Protein AF-A0A8T7EQV1-F1 (afdb_monomer)

Solvent-accessible surface area (backbone atoms only — not comparable to full-atom values): 5972 Å² total; per-residue (Å²): 126,72,67,62,53,58,53,50,50,51,53,47,29,73,75,71,37,68,77,45,60,39,80,59,92,97,38,82,41,70,32,85,89,54,92,78,90,46,61,71,60,52,28,52,48,28,50,53,56,25,70,76,43,60,91,88,36,73,65,26,55,51,27,47,52,57,25,54,73,58,60,87,66,72,71,63,77,93,55,92,43,75,69,43,52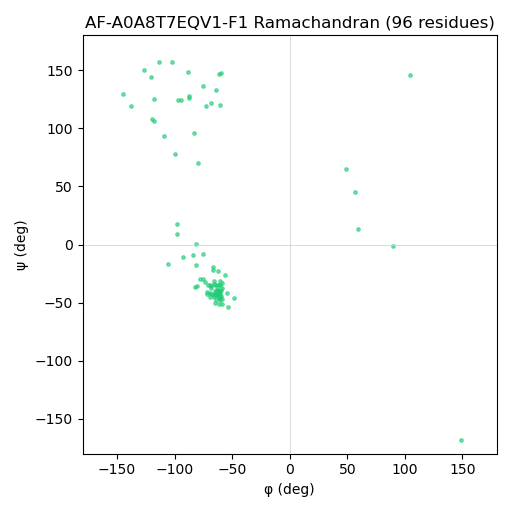,58,47,40,60,54,51,53,51,63,74,64,71,119

Mean predicted aligned error: 6.84 Å

Foldseek 3Di:
DVVVVVVVVVVCCVVPNVQQWDQDPNDIDGHPVDDDDDLVVLLVVLQVVLVVDDPPDPSSVVSNVSSVVSCPDQDPPPDDDPVSVVVSVVVVVSVPPD

Sequence (98 aa):
MRSNFHTTLYRARRALGENVILFENDIYRINPGVSIWCDALVFRRYVQEAKMLPYLDARTDDLYRKAIALYRGEFLPGLDTEWTMAHRGRSMRCTLAR

Radius of gyration: 17.42 Å; Cα contacts (8 Å, |Δi|>4): 58; chains: 1; bounding box: 37×31×44 Å

Structure (mmCIF, N/CA/C/O backbone):
data_AF-A0A8T7EQV1-F1
#
_entry.id   AF-A0A8T7EQV1-F1
#
loop_
_atom_site.group_PDB
_atom_site.id
_atom_site.type_symbol
_atom_site.label_atom_id
_atom_site.label_alt_id
_atom_site.label_comp_id
_atom_site.label_asym_id
_atom_site.label_entity_id
_atom_site.label_seq_id
_atom_site.pdbx_PDB_ins_code
_atom_site.Cartn_x
_atom_site.Cartn_y
_atom_site.Cartn_z
_atom_site.occupancy
_atom_site.B_iso_or_equiv
_atom_site.auth_seq_id
_atom_site.auth_comp_id
_atom_site.auth_asym_id
_atom_site.auth_atom_id
_atom_site.pdbx_PDB_model_num
ATOM 1 N N . MET A 1 1 ? -7.787 14.820 20.701 1.00 48.62 1 MET A N 1
ATOM 2 C CA . MET A 1 1 ? -7.299 14.049 19.530 1.00 48.62 1 MET A CA 1
ATOM 3 C C . MET A 1 1 ? -7.353 12.517 19.678 1.00 48.62 1 MET A C 1
ATOM 5 O O . MET A 1 1 ? -7.246 11.855 18.658 1.00 48.62 1 MET A O 1
ATOM 9 N N . ARG A 1 2 ? -7.572 1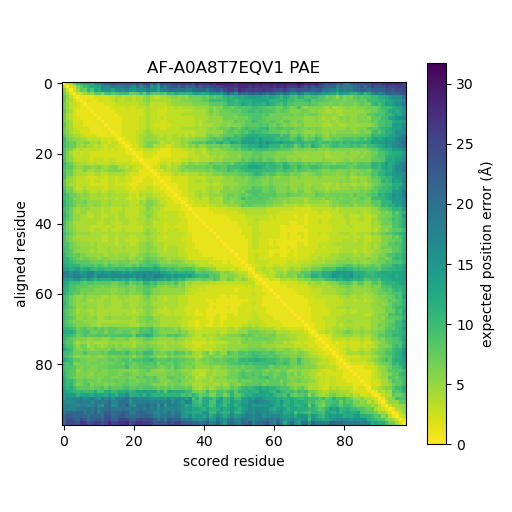1.920 20.869 1.00 56.34 2 ARG A N 1
ATOM 10 C CA . ARG A 1 2 ? -7.703 10.447 21.017 1.00 56.34 2 ARG A CA 1
ATOM 11 C C . ARG A 1 2 ? -9.051 9.868 20.533 1.00 56.34 2 ARG A C 1
ATOM 13 O O . ARG A 1 2 ? -9.086 8.747 20.044 1.00 56.34 2 ARG A O 1
ATOM 20 N N . SER A 1 3 ? -10.149 10.627 20.603 1.00 61.75 3 SER A N 1
ATOM 21 C CA . SER A 1 3 ? -11.507 10.135 20.290 1.00 61.75 3 SER A CA 1
ATOM 22 C C . SER A 1 3 ? -11.744 9.809 18.807 1.00 61.75 3 SER A C 1
ATOM 24 O O . SER A 1 3 ? -12.402 8.818 18.485 1.00 61.75 3 SER A O 1
ATOM 26 N N . ASN A 1 4 ? -11.180 10.603 17.890 1.00 78.25 4 ASN A N 1
ATOM 27 C CA . ASN A 1 4 ? -11.408 10.416 16.453 1.00 78.25 4 ASN A CA 1
ATOM 28 C C . ASN A 1 4 ? -10.717 9.156 15.921 1.00 78.25 4 ASN A C 1
ATOM 30 O O . ASN A 1 4 ? -11.283 8.466 15.080 1.00 78.25 4 ASN A O 1
ATOM 34 N N . PHE A 1 5 ? -9.538 8.811 16.448 1.00 84.12 5 PHE A N 1
ATOM 35 C CA . PHE A 1 5 ? -8.806 7.622 16.010 1.00 84.12 5 PHE A CA 1
ATOM 36 C C . PHE A 1 5 ? -9.567 6.331 16.329 1.00 84.12 5 PHE A C 1
ATOM 38 O O . PHE A 1 5 ? -9.792 5.523 15.432 1.00 84.12 5 PHE A O 1
ATOM 45 N N . HIS A 1 6 ? -10.028 6.159 17.574 1.00 83.88 6 HIS A N 1
ATOM 46 C CA . HIS A 1 6 ? -10.794 4.969 17.965 1.00 83.88 6 HIS A CA 1
ATOM 47 C C . HIS A 1 6 ? -12.101 4.837 17.175 1.00 83.88 6 HIS A C 1
ATOM 49 O O . HIS A 1 6 ? -12.480 3.730 16.801 1.00 83.88 6 HIS A O 1
ATOM 55 N N . THR A 1 7 ? -12.746 5.961 16.847 1.00 89.88 7 THR A N 1
ATOM 56 C CA . THR A 1 7 ? -13.946 5.967 15.998 1.00 89.88 7 THR A CA 1
ATOM 57 C C . THR A 1 7 ? -13.630 5.507 14.572 1.00 89.88 7 THR A C 1
ATOM 59 O O . THR A 1 7 ? -14.347 4.673 14.019 1.00 89.88 7 THR A O 1
ATOM 62 N N . THR A 1 8 ? -12.545 6.006 13.973 1.00 89.31 8 THR A N 1
ATOM 63 C CA . THR A 1 8 ? -12.096 5.587 12.635 1.00 89.31 8 THR A CA 1
ATOM 64 C C . THR A 1 8 ? -11.686 4.117 12.613 1.00 89.31 8 THR A C 1
ATOM 66 O O . THR A 1 8 ? -12.094 3.387 11.713 1.00 89.31 8 THR A O 1
ATOM 69 N N . LEU A 1 9 ? -10.946 3.658 13.625 1.00 90.69 9 LEU A N 1
ATOM 70 C CA . LEU A 1 9 ? -10.546 2.260 13.774 1.00 90.69 9 LEU A CA 1
ATOM 71 C C . LEU A 1 9 ? -11.761 1.333 13.888 1.00 90.69 9 LEU A C 1
ATOM 73 O O . LEU A 1 9 ? -11.820 0.313 13.206 1.00 90.69 9 LEU A O 1
ATOM 77 N N . TYR A 1 10 ? -12.742 1.707 14.711 1.00 90.50 10 TYR A N 1
ATOM 78 C CA . TYR A 1 10 ? -13.989 0.959 14.856 1.00 90.50 10 TYR A CA 1
ATOM 79 C C . TYR A 1 10 ? -14.736 0.846 13.520 1.00 90.50 10 TYR A C 1
ATOM 81 O O . TYR A 1 10 ? -15.139 -0.244 13.121 1.00 90.50 10 TYR A O 1
ATOM 89 N N . ARG A 1 11 ? -14.869 1.956 12.780 1.00 92.25 11 ARG A N 1
ATOM 90 C CA . ARG A 1 11 ? -15.498 1.952 11.448 1.00 92.25 11 ARG A CA 1
ATOM 91 C C . ARG A 1 11 ? -14.738 1.068 10.455 1.00 92.25 11 ARG A C 1
ATOM 93 O O . ARG A 1 11 ? -15.372 0.331 9.708 1.00 92.25 11 ARG A O 1
ATOM 100 N N . ALA A 1 12 ? -13.406 1.110 10.473 1.00 91.19 12 ALA A N 1
ATOM 101 C CA . ALA A 1 12 ? -12.569 0.286 9.606 1.00 91.19 12 ALA A CA 1
ATOM 102 C C . ALA A 1 12 ? -12.730 -1.213 9.906 1.00 91.19 12 ALA A C 1
ATOM 104 O O . ALA A 1 12 ? -12.969 -1.989 8.985 1.00 91.19 12 ALA A O 1
ATOM 105 N N . ARG A 1 13 ? -12.681 -1.620 11.182 1.00 91.56 13 ARG A N 1
ATOM 106 C CA . ARG A 1 13 ? -12.910 -3.017 11.598 1.00 91.56 13 ARG A CA 1
ATOM 107 C C . ARG A 1 13 ? -14.312 -3.502 11.256 1.00 91.56 13 ARG A C 1
ATOM 109 O O . ARG A 1 13 ? -14.467 -4.614 10.768 1.00 91.56 13 ARG A O 1
ATOM 116 N N . ARG A 1 14 ? -15.326 -2.650 11.409 1.00 92.44 14 ARG A N 1
ATOM 117 C CA . ARG A 1 14 ? -16.698 -2.990 11.017 1.00 92.44 14 ARG A CA 1
ATOM 118 C C . ARG A 1 14 ? -16.851 -3.204 9.507 1.00 92.44 14 ARG A C 1
ATOM 120 O O . ARG A 1 14 ? -17.657 -4.033 9.103 1.00 92.44 14 ARG A O 1
ATOM 127 N N . ALA A 1 15 ? -16.112 -2.459 8.685 1.00 92.44 15 ALA A N 1
ATOM 128 C CA . ALA A 1 15 ? -16.179 -2.570 7.228 1.00 92.44 15 ALA A CA 1
ATOM 129 C C . ALA A 1 15 ? -15.326 -3.719 6.663 1.00 92.44 15 ALA A C 1
ATOM 131 O O . ALA A 1 15 ? -15.723 -4.346 5.686 1.00 92.44 15 ALA A O 1
ATOM 132 N N . LEU A 1 16 ? -14.155 -3.978 7.254 1.00 89.38 16 LEU A N 1
ATOM 133 C CA . LEU A 1 16 ? -13.151 -4.909 6.720 1.00 89.38 16 LEU A CA 1
ATOM 134 C C . LEU A 1 16 ? -13.084 -6.243 7.484 1.00 89.38 16 LEU A C 1
ATOM 136 O O . LEU A 1 16 ? -12.520 -7.209 6.981 1.00 89.38 16 LEU A O 1
ATOM 140 N N . GLY A 1 17 ? -13.650 -6.297 8.688 1.00 88.31 17 GLY A N 1
ATOM 141 C CA . GLY A 1 17 ? -13.522 -7.399 9.636 1.00 88.31 17 GLY A CA 1
ATOM 142 C C . GLY A 1 17 ? -12.571 -7.069 10.792 1.00 88.31 17 GLY A C 1
ATOM 143 O O . GLY A 1 17 ? -11.562 -6.378 10.632 1.00 88.31 17 GLY A O 1
ATOM 144 N N . GLU A 1 18 ? -12.880 -7.604 11.975 1.00 84.38 18 GLU A N 1
ATOM 145 C CA . GLU A 1 18 ? -12.131 -7.357 13.221 1.00 84.38 18 GLU A CA 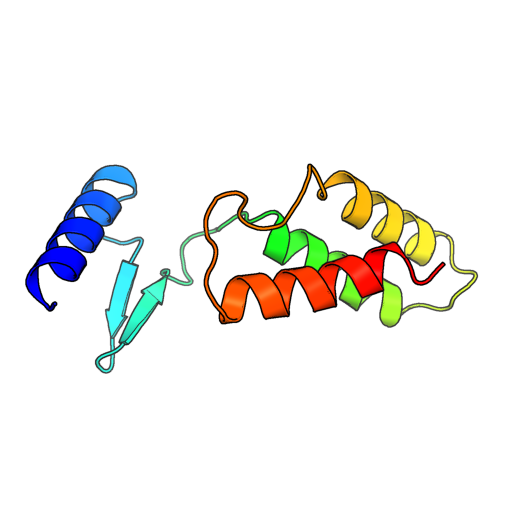1
ATOM 146 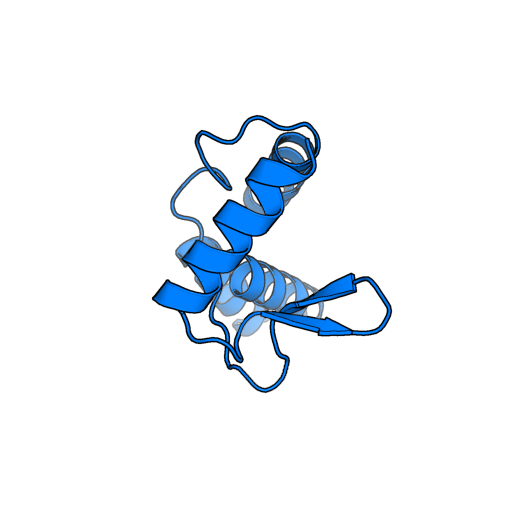C C . GLU A 1 18 ? -10.652 -7.766 13.123 1.00 84.38 18 GLU A C 1
ATOM 148 O O . GLU A 1 18 ? -9.774 -7.092 13.661 1.00 84.38 18 GLU A O 1
ATOM 153 N N . ASN A 1 19 ? -10.360 -8.820 12.357 1.00 87.50 19 ASN A N 1
ATOM 154 C CA . ASN A 1 19 ? -9.019 -9.386 12.232 1.00 87.50 19 ASN A CA 1
ATOM 155 C C . ASN A 1 19 ? -8.116 -8.640 11.240 1.00 87.50 19 ASN A C 1
ATOM 157 O O . ASN A 1 19 ? -6.986 -9.070 11.046 1.00 87.50 19 ASN A O 1
ATOM 161 N N . VAL A 1 20 ? -8.572 -7.566 10.585 1.00 91.12 20 VAL A N 1
ATOM 162 C CA . VAL A 1 20 ? -7.754 -6.851 9.586 1.00 91.12 20 VAL A CA 1
ATOM 163 C C . VAL A 1 20 ? -6.758 -5.895 10.238 1.00 91.12 20 VAL A C 1
ATOM 165 O O . VAL A 1 20 ? -5.640 -5.763 9.751 1.00 91.12 20 VAL A O 1
ATOM 168 N N . ILE A 1 21 ? -7.117 -5.252 11.352 1.00 92.50 21 ILE A N 1
ATOM 169 C CA . ILE A 1 21 ? -6.238 -4.307 12.056 1.00 92.50 21 ILE A CA 1
ATOM 170 C C . ILE A 1 21 ? -5.948 -4.845 13.455 1.00 92.50 21 ILE A C 1
ATOM 172 O O . ILE A 1 21 ? -6.801 -4.779 14.347 1.00 92.50 21 ILE A O 1
ATOM 176 N N . LEU A 1 22 ? -4.729 -5.339 13.644 1.00 92.56 22 LEU A N 1
ATOM 177 C CA . LEU A 1 22 ? -4.236 -5.890 14.901 1.00 92.56 22 LEU A CA 1
ATOM 178 C C . LEU A 1 22 ? -3.634 -4.780 15.764 1.00 92.56 22 LEU A C 1
ATOM 180 O O . LEU A 1 22 ? -3.072 -3.809 15.253 1.00 92.56 22 LEU A O 1
ATOM 184 N N . PHE A 1 23 ? -3.745 -4.942 17.076 1.00 91.44 23 PHE A N 1
ATOM 185 C CA . PHE A 1 23 ? -3.085 -4.088 18.056 1.00 91.44 23 PHE A CA 1
ATOM 186 C C . PHE A 1 23 ? -2.153 -4.963 18.893 1.00 91.44 23 PHE A C 1
ATOM 188 O O . PHE A 1 23 ? -2.622 -5.795 19.665 1.00 91.44 23 PHE A O 1
ATOM 195 N N . GLU A 1 24 ? -0.846 -4.819 18.686 1.00 91.19 24 GLU A N 1
ATOM 196 C CA . GLU A 1 24 ? 0.186 -5.683 19.271 1.00 91.19 24 GLU A CA 1
ATOM 197 C C . GLU A 1 24 ? 1.423 -4.841 19.589 1.00 91.19 24 GLU A C 1
ATOM 199 O O . GLU A 1 24 ? 1.919 -4.152 18.700 1.00 91.19 24 GLU A O 1
ATOM 204 N N . ASN A 1 25 ? 1.960 -4.934 20.811 1.00 90.31 25 ASN A N 1
ATOM 205 C CA . ASN A 1 25 ? 3.102 -4.133 21.288 1.00 90.31 25 ASN A CA 1
ATOM 206 C C . ASN A 1 25 ? 2.861 -2.614 21.193 1.00 90.31 25 ASN A C 1
ATOM 208 O O . ASN A 1 25 ? 3.702 -1.882 20.676 1.00 90.31 25 ASN A O 1
ATOM 212 N N . ASP A 1 26 ? 1.681 -2.158 21.623 1.00 90.56 26 ASP A N 1
ATOM 213 C CA . ASP A 1 26 ? 1.252 -0.749 21.590 1.00 90.56 26 ASP A CA 1
ATOM 214 C C . ASP A 1 26 ? 1.225 -0.087 20.200 1.00 90.56 26 ASP A C 1
ATOM 216 O O . ASP A 1 26 ? 1.052 1.128 20.078 1.00 90.56 26 ASP A O 1
ATOM 220 N N . ILE A 1 27 ? 1.319 -0.881 19.128 1.00 91.50 27 ILE A N 1
ATOM 221 C CA . ILE A 1 27 ? 1.237 -0.409 17.747 1.00 91.50 27 ILE A CA 1
ATOM 222 C C . ILE A 1 27 ? 0.079 -1.069 16.999 1.00 91.50 27 ILE A C 1
ATOM 224 O O . ILE A 1 27 ? -0.227 -2.252 17.171 1.00 91.50 27 ILE A O 1
ATOM 228 N N . TYR A 1 28 ? -0.554 -0.291 16.123 1.00 91.12 28 TYR A N 1
ATOM 229 C CA . TYR A 1 28 ? -1.541 -0.801 15.178 1.00 91.12 28 TYR A CA 1
ATOM 230 C C . TYR A 1 28 ? -0.834 -1.277 13.916 1.00 91.12 28 TYR A C 1
ATOM 232 O O . TYR A 1 28 ? -0.093 -0.518 13.289 1.00 91.12 28 TYR A O 1
ATOM 240 N N . ARG A 1 29 ? -1.088 -2.525 13.529 1.00 91.38 29 ARG A N 1
ATOM 241 C CA . ARG A 1 29 ? -0.579 -3.113 12.289 1.00 91.38 29 ARG A CA 1
ATOM 242 C C . ARG A 1 29 ? -1.726 -3.695 11.488 1.00 91.38 29 ARG A C 1
ATOM 244 O O . ARG A 1 29 ? -2.719 -4.161 12.046 1.00 91.38 29 ARG A O 1
ATOM 251 N N . ILE A 1 30 ? -1.575 -3.697 10.175 1.00 91.38 30 ILE A N 1
ATOM 252 C CA . ILE A 1 30 ? -2.462 -4.492 9.342 1.00 91.38 30 ILE A CA 1
ATOM 253 C C . ILE A 1 30 ? -2.049 -5.961 9.486 1.00 91.38 30 ILE A C 1
ATOM 255 O O . ILE A 1 30 ? -0.854 -6.258 9.527 1.00 91.38 30 ILE A O 1
ATOM 259 N N . ASN A 1 31 ? -3.020 -6.862 9.622 1.00 92.56 31 ASN A N 1
ATOM 260 C CA . ASN A 1 31 ? -2.765 -8.277 9.853 1.00 92.56 31 ASN A CA 1
ATOM 261 C C . ASN A 1 31 ? -1.955 -8.884 8.693 1.00 92.56 31 ASN A C 1
ATOM 263 O O . ASN A 1 31 ? -2.445 -8.883 7.563 1.00 92.56 31 ASN A O 1
ATOM 267 N N . PRO A 1 32 ? -0.754 -9.438 8.948 1.00 89.06 32 PRO A N 1
ATOM 268 C CA . PRO A 1 32 ? 0.080 -10.029 7.902 1.00 89.06 32 PRO A CA 1
ATOM 269 C C . PRO A 1 32 ? -0.535 -11.288 7.274 1.00 89.06 32 PRO A C 1
ATOM 271 O O . PRO A 1 32 ? -0.155 -11.658 6.168 1.00 89.06 32 PRO A O 1
ATOM 274 N N . GLY A 1 33 ? -1.488 -11.940 7.949 1.00 90.19 33 GLY A N 1
ATOM 275 C CA . GLY A 1 33 ? -2.249 -13.063 7.398 1.00 90.19 33 GLY A CA 1
ATOM 276 C C . GLY A 1 33 ? -3.316 -12.647 6.379 1.00 90.19 33 GLY A C 1
ATOM 277 O O . GLY A 1 33 ? -3.910 -13.508 5.734 1.00 90.19 33 GLY A O 1
ATOM 278 N N . VAL A 1 34 ? -3.572 -11.344 6.219 1.00 89.81 34 VAL A N 1
ATOM 279 C CA . VAL A 1 34 ? -4.513 -10.820 5.225 1.00 89.81 34 VAL A CA 1
ATOM 280 C C . VAL A 1 34 ? -3.745 -10.438 3.965 1.00 89.81 34 VAL A C 1
ATOM 282 O O . VAL A 1 34 ? -2.820 -9.628 3.999 1.00 89.81 34 VAL A O 1
ATOM 285 N N . SER A 1 35 ? -4.158 -11.000 2.828 1.00 88.12 35 SER A N 1
ATOM 286 C CA . SER A 1 35 ? -3.620 -10.600 1.529 1.00 88.12 35 SER A CA 1
ATOM 287 C C . SER A 1 35 ? -4.165 -9.227 1.149 1.00 88.12 35 SER A C 1
ATOM 289 O O . SER A 1 35 ? -5.376 -9.044 1.025 1.00 88.12 35 SER A O 1
ATOM 291 N N . ILE A 1 36 ? -3.269 -8.256 0.984 1.00 88.38 36 ILE A N 1
ATOM 292 C CA . ILE A 1 36 ? -3.634 -6.878 0.661 1.00 88.38 36 ILE A CA 1
ATOM 293 C C . ILE A 1 36 ? -3.049 -6.507 -0.675 1.00 88.38 36 ILE A C 1
ATOM 295 O O . ILE A 1 36 ? -1.838 -6.563 -0.893 1.00 88.38 36 ILE A O 1
ATOM 299 N N . TRP A 1 37 ? -3.937 -6.057 -1.545 1.00 92.31 37 TRP A N 1
ATOM 300 C CA . TRP A 1 37 ? -3.555 -5.425 -2.783 1.00 92.31 37 TRP A CA 1
ATOM 301 C C . TRP A 1 37 ? -3.592 -3.908 -2.608 1.00 92.31 37 TRP A C 1
ATOM 303 O O . TRP A 1 37 ? -4.604 -3.334 -2.212 1.00 92.31 37 TRP A O 1
ATOM 313 N N . CYS A 1 38 ? -2.467 -3.260 -2.891 1.00 91.62 38 CYS A N 1
ATOM 314 C CA . CYS A 1 38 ? -2.343 -1.811 -2.905 1.00 91.62 38 CYS A CA 1
ATOM 315 C C . CYS A 1 38 ? -1.505 -1.427 -4.119 1.00 91.62 38 CYS A C 1
ATOM 317 O O . CYS A 1 38 ? -0.345 -1.826 -4.230 1.00 91.62 38 CYS A O 1
ATOM 319 N N . ASP A 1 39 ? -2.099 -0.650 -5.014 1.00 92.62 39 ASP A N 1
ATOM 320 C CA . ASP A 1 39 ? -1.472 -0.117 -6.221 1.00 92.62 39 ASP A CA 1
ATOM 321 C C . ASP A 1 39 ? -0.105 0.528 -5.949 1.00 92.62 39 ASP A C 1
ATOM 323 O O . ASP A 1 39 ? 0.866 0.194 -6.621 1.00 92.62 39 ASP A O 1
ATOM 327 N N . ALA A 1 40 ? 0.025 1.357 -4.911 1.00 90.25 40 ALA A N 1
ATOM 328 C CA . ALA A 1 40 ? 1.280 1.998 -4.535 1.00 90.25 40 ALA A CA 1
ATOM 329 C C . ALA A 1 40 ? 2.344 0.992 -4.054 1.00 90.25 40 ALA A C 1
ATOM 331 O O . ALA A 1 40 ? 3.538 1.178 -4.304 1.00 90.25 40 ALA A O 1
ATOM 332 N N . LEU A 1 41 ? 1.944 -0.093 -3.376 1.00 91.06 41 LEU A N 1
ATOM 333 C CA . LEU A 1 41 ? 2.870 -1.168 -2.996 1.00 91.06 41 LEU A CA 1
ATOM 334 C C . LEU A 1 41 ? 3.342 -1.949 -4.222 1.00 91.06 41 LEU A C 1
ATOM 336 O O . LEU A 1 41 ? 4.541 -2.189 -4.366 1.00 91.06 41 LEU A O 1
ATOM 340 N N . VAL A 1 42 ? 2.414 -2.302 -5.111 1.00 94.56 42 VAL A N 1
ATOM 341 C CA . VAL A 1 42 ? 2.709 -3.052 -6.337 1.00 94.56 42 VAL A CA 1
ATOM 342 C C . VAL A 1 42 ? 3.570 -2.216 -7.289 1.00 94.56 42 VAL A C 1
ATOM 344 O O . VAL A 1 42 ? 4.571 -2.714 -7.797 1.00 94.56 42 VAL A O 1
ATOM 347 N N . PHE A 1 43 ? 3.267 -0.926 -7.445 1.00 93.00 43 PHE A N 1
ATOM 348 C CA . PHE A 1 43 ? 4.082 0.035 -8.188 1.00 93.00 43 PHE A CA 1
ATOM 349 C C . PHE A 1 43 ? 5.528 0.037 -7.690 1.00 93.00 43 PHE A C 1
ATOM 351 O O . PHE A 1 43 ? 6.463 -0.163 -8.466 1.00 93.00 43 PHE A O 1
ATOM 358 N N . ARG A 1 44 ? 5.724 0.222 -6.374 1.00 91.06 44 ARG A N 1
ATOM 359 C CA . ARG A 1 44 ? 7.067 0.242 -5.781 1.00 91.06 44 ARG A CA 1
ATOM 360 C C . ARG A 1 44 ? 7.792 -1.075 -6.004 1.00 91.06 44 ARG A C 1
ATOM 362 O O . ARG A 1 44 ? 8.978 -1.047 -6.308 1.00 91.06 44 ARG A O 1
ATOM 369 N N . ARG A 1 45 ? 7.092 -2.203 -5.883 1.00 93.81 45 ARG A N 1
ATOM 370 C CA . ARG A 1 45 ? 7.660 -3.525 -6.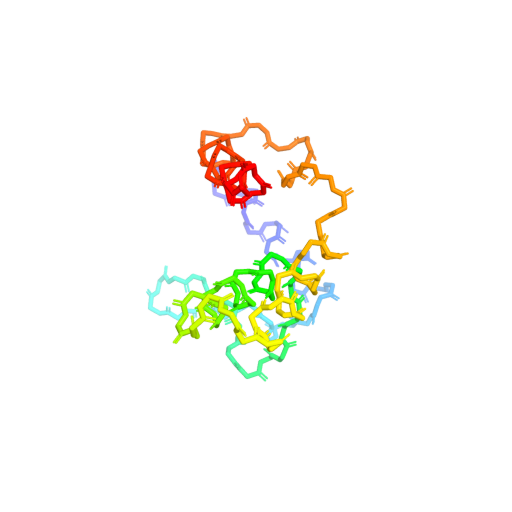140 1.00 93.81 45 ARG A CA 1
ATOM 371 C C . ARG A 1 45 ? 8.180 -3.642 -7.574 1.00 93.81 45 ARG A C 1
ATOM 373 O O . ARG A 1 45 ? 9.347 -3.974 -7.738 1.00 93.81 45 ARG A O 1
ATOM 380 N N . TYR A 1 46 ? 7.380 -3.296 -8.584 1.00 94.94 46 TYR A N 1
ATOM 381 C CA . TYR A 1 46 ? 7.819 -3.351 -9.984 1.00 94.94 46 TYR A CA 1
ATOM 382 C C . TYR A 1 46 ? 9.018 -2.447 -10.267 1.00 94.94 46 TYR A C 1
ATOM 384 O O . TYR A 1 46 ? 9.957 -2.875 -10.929 1.00 94.94 46 TYR A O 1
ATOM 392 N N . VAL A 1 47 ? 9.035 -1.228 -9.720 1.00 92.06 47 VAL A N 1
ATOM 393 C CA . VAL A 1 47 ? 10.177 -0.314 -9.878 1.00 92.06 47 VAL A CA 1
ATOM 394 C C . VAL A 1 47 ? 11.444 -0.875 -9.225 1.00 92.06 47 VAL A C 1
ATOM 396 O O . VAL A 1 47 ? 12.526 -0.747 -9.790 1.00 92.06 47 VAL A O 1
ATOM 399 N N . GLN A 1 48 ? 11.341 -1.486 -8.041 1.00 93.12 48 GLN A N 1
ATOM 400 C CA . GLN A 1 48 ? 12.500 -2.094 -7.377 1.00 93.12 48 GLN A CA 1
ATOM 401 C C . GLN A 1 48 ? 13.000 -3.330 -8.129 1.00 93.12 48 GLN A C 1
ATOM 403 O O . GLN A 1 48 ? 14.203 -3.472 -8.317 1.00 93.12 48 GLN A O 1
ATOM 408 N N . GLU A 1 49 ? 12.095 -4.187 -8.607 1.00 93.94 49 GLU A N 1
ATOM 409 C CA . GLU A 1 49 ? 12.445 -5.346 -9.436 1.00 93.94 49 GLU A CA 1
ATOM 410 C C . GLU A 1 49 ? 13.123 -4.918 -10.745 1.00 93.94 49 GLU A C 1
ATOM 412 O O . GLU A 1 49 ? 14.168 -5.460 -11.091 1.00 93.94 49 GLU A O 1
ATOM 417 N N . ALA A 1 50 ? 12.608 -3.885 -11.419 1.00 92.56 50 ALA A N 1
ATOM 418 C CA . ALA A 1 50 ? 13.197 -3.364 -12.652 1.00 92.56 50 ALA A CA 1
ATOM 419 C C . ALA A 1 50 ? 14.610 -2.801 -12.431 1.00 92.56 50 ALA A C 1
ATOM 421 O O . ALA A 1 50 ? 15.496 -3.010 -13.253 1.00 92.56 50 ALA A O 1
ATOM 422 N N . LYS A 1 51 ? 14.855 -2.133 -11.296 1.00 91.25 51 LYS A N 1
ATOM 423 C CA . LYS A 1 51 ? 16.183 -1.603 -10.933 1.00 91.25 51 LYS A CA 1
ATOM 424 C C . LYS A 1 51 ? 17.233 -2.679 -10.664 1.00 91.25 51 LYS A C 1
ATOM 426 O O . LYS A 1 51 ? 18.421 -2.379 -10.722 1.00 91.25 51 LYS A O 1
ATOM 431 N N . MET A 1 52 ? 16.808 -3.897 -10.337 1.00 92.56 52 MET A N 1
ATOM 432 C CA . MET A 1 52 ? 17.708 -5.031 -10.114 1.00 92.56 52 MET A CA 1
ATOM 433 C C . MET A 1 52 ? 18.094 -5.745 -11.417 1.00 92.56 52 MET A C 1
ATOM 435 O O . MET A 1 52 ? 18.968 -6.611 -11.397 1.00 92.56 52 MET A O 1
ATOM 439 N N . LEU A 1 53 ? 17.459 -5.401 -12.541 1.00 91.56 53 LEU A N 1
ATOM 440 C CA . LEU A 1 53 ? 17.703 -6.015 -13.841 1.00 91.56 53 LEU A CA 1
ATOM 441 C C . LEU A 1 53 ? 18.572 -5.123 -14.747 1.00 91.56 53 LEU A C 1
ATOM 443 O O . LEU A 1 53 ? 18.617 -3.903 -14.573 1.00 91.56 53 LEU A O 1
ATOM 447 N N . PRO A 1 54 ? 19.263 -5.711 -15.741 1.00 90.25 54 PRO A N 1
ATOM 448 C CA . PRO A 1 54 ? 20.000 -4.943 -16.737 1.00 90.25 54 PRO A CA 1
ATOM 449 C C . PRO A 1 54 ? 19.093 -3.998 -17.540 1.00 90.25 54 PRO A C 1
ATOM 451 O O . PRO A 1 54 ? 17.947 -4.320 -17.853 1.00 90.25 54 PRO A O 1
ATOM 454 N N . TYR A 1 55 ? 19.642 -2.849 -17.938 1.00 77.19 55 TYR A N 1
ATOM 455 C CA . TYR A 1 55 ? 18.909 -1.792 -18.649 1.00 77.19 55 TYR A CA 1
ATOM 456 C C . TYR A 1 55 ? 18.326 -2.233 -20.006 1.00 77.19 55 TYR A C 1
ATOM 458 O O . TYR A 1 55 ? 17.268 -1.761 -20.394 1.00 77.19 55 TYR A O 1
ATOM 466 N N . LEU A 1 56 ? 18.983 -3.159 -20.713 1.00 81.38 56 LEU A N 1
ATOM 467 C CA . LEU A 1 56 ? 18.561 -3.647 -22.037 1.00 81.38 56 LEU A CA 1
ATOM 468 C C . LEU A 1 56 ? 17.789 -4.979 -21.980 1.00 81.38 56 LEU A C 1
ATOM 470 O O . LEU A 1 56 ? 17.689 -5.686 -22.981 1.00 81.38 56 LEU A O 1
ATOM 474 N N . ASP A 1 57 ? 17.274 -5.352 -20.809 1.00 90.00 57 ASP A N 1
ATOM 475 C CA . ASP A 1 57 ? 16.451 -6.549 -20.649 1.00 90.00 57 ASP A CA 1
ATOM 476 C C . ASP A 1 57 ? 14.975 -6.217 -20.917 1.00 90.00 57 ASP A C 1
ATOM 478 O O . ASP A 1 57 ? 14.402 -5.318 -20.302 1.00 90.00 57 ASP A O 1
ATOM 482 N N . ALA A 1 58 ? 14.322 -6.978 -21.799 1.00 90.44 58 ALA A N 1
ATOM 483 C CA . ALA A 1 58 ? 12.897 -6.816 -22.097 1.00 90.44 58 ALA A CA 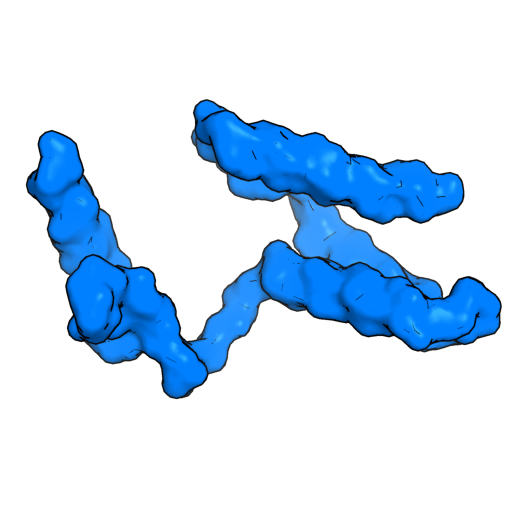1
ATOM 484 C C . ALA A 1 58 ? 12.005 -6.926 -20.842 1.00 90.44 58 ALA A C 1
ATOM 486 O O . ALA A 1 58 ? 10.922 -6.341 -20.787 1.00 90.44 58 ALA A O 1
ATOM 487 N N . ARG A 1 59 ? 12.462 -7.650 -19.811 1.00 91.75 59 ARG A N 1
ATOM 488 C CA . ARG A 1 59 ? 11.775 -7.765 -18.516 1.00 91.75 59 ARG A CA 1
ATOM 489 C C . ARG A 1 59 ? 11.792 -6.453 -17.736 1.00 91.75 59 ARG A C 1
ATOM 491 O O . ARG A 1 59 ? 10.806 -6.137 -17.075 1.00 91.75 59 ARG A O 1
ATOM 498 N N . THR A 1 60 ? 12.877 -5.687 -17.827 1.00 92.12 60 THR A N 1
ATOM 499 C CA . THR A 1 60 ? 12.995 -4.356 -17.214 1.00 92.12 60 THR A CA 1
ATOM 500 C C . THR A 1 60 ? 11.934 -3.420 -17.787 1.00 92.12 60 THR A C 1
ATOM 502 O O . THR A 1 60 ? 11.186 -2.792 -17.036 1.00 92.12 60 THR A O 1
ATOM 505 N N . ASP A 1 61 ? 11.799 -3.403 -19.115 1.00 92.12 61 ASP A N 1
ATOM 506 C CA . ASP A 1 61 ? 10.789 -2.607 -19.818 1.00 92.12 61 ASP A CA 1
ATOM 507 C C . ASP A 1 61 ? 9.356 -3.019 -19.454 1.00 92.12 61 ASP A C 1
ATOM 509 O O . ASP A 1 61 ? 8.505 -2.160 -19.207 1.00 92.12 61 ASP A O 1
ATOM 513 N N . ASP A 1 62 ? 9.071 -4.323 -19.392 1.00 94.69 62 ASP A N 1
ATOM 514 C CA . ASP A 1 62 ? 7.755 -4.836 -18.991 1.00 94.69 62 ASP A CA 1
ATOM 515 C C . ASP A 1 62 ? 7.390 -4.426 -17.553 1.00 94.69 62 ASP A C 1
ATOM 517 O O . ASP A 1 62 ? 6.276 -3.958 -17.300 1.00 94.69 62 ASP A O 1
ATOM 521 N N . LEU A 1 63 ? 8.336 -4.517 -16.613 1.00 94.62 63 LEU A N 1
ATOM 522 C CA . LEU A 1 63 ? 8.128 -4.093 -15.227 1.00 94.62 63 LEU A CA 1
ATOM 523 C C . LEU A 1 63 ? 7.841 -2.591 -15.125 1.00 94.62 63 LEU A C 1
ATOM 525 O O . LEU A 1 63 ? 6.900 -2.195 -14.431 1.00 94.62 63 LEU A O 1
ATOM 529 N N . TYR A 1 64 ? 8.581 -1.746 -15.849 1.00 92.56 64 TYR A N 1
ATOM 530 C CA . TYR A 1 64 ? 8.300 -0.309 -15.869 1.00 92.56 64 TYR A CA 1
ATOM 531 C C . TYR A 1 64 ? 6.947 0.011 -16.508 1.00 92.56 64 TYR A C 1
ATOM 533 O O . TYR A 1 64 ? 6.206 0.836 -15.973 1.00 92.56 64 TYR A O 1
ATOM 541 N N . ARG A 1 65 ? 6.564 -0.675 -17.592 1.00 93.50 65 ARG A N 1
ATOM 542 C CA . ARG A 1 65 ? 5.229 -0.524 -18.197 1.00 93.50 65 ARG A CA 1
ATOM 543 C C . ARG A 1 65 ? 4.119 -0.886 -17.213 1.00 93.50 65 ARG A C 1
ATOM 545 O O . ARG A 1 65 ? 3.156 -0.130 -17.080 1.00 93.50 65 ARG A O 1
ATOM 552 N N . LYS A 1 66 ? 4.267 -1.994 -16.481 1.00 94.56 66 LYS A N 1
ATOM 553 C CA . LYS A 1 66 ? 3.319 -2.412 -15.436 1.00 94.56 66 LYS A CA 1
ATOM 554 C C . LYS A 1 66 ? 3.247 -1.409 -14.287 1.00 94.56 66 LYS A C 1
ATOM 556 O O . LYS A 1 66 ? 2.152 -1.124 -13.808 1.00 94.56 66 LYS A O 1
ATOM 561 N N . ALA A 1 67 ? 4.378 -0.838 -13.870 1.00 93.38 67 ALA A N 1
ATOM 562 C CA . ALA A 1 67 ? 4.400 0.227 -12.872 1.00 93.38 67 ALA A CA 1
ATOM 563 C C . ALA A 1 67 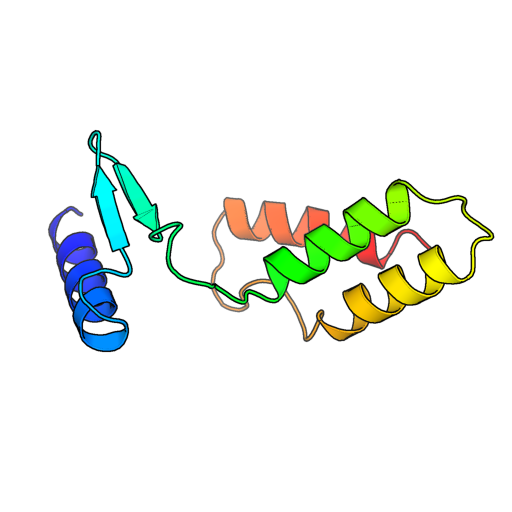? 3.629 1.462 -13.366 1.00 93.38 67 ALA A C 1
ATOM 565 O O . ALA A 1 67 ? 2.716 1.929 -12.691 1.00 93.38 67 ALA A O 1
ATOM 566 N N . ILE A 1 68 ? 3.918 1.951 -14.574 1.00 92.31 68 ILE A N 1
ATOM 567 C CA . ILE A 1 68 ? 3.242 3.123 -15.150 1.00 92.31 68 ILE A CA 1
ATOM 568 C C . ILE A 1 68 ? 1.728 2.893 -15.270 1.00 92.31 68 ILE A C 1
ATOM 570 O O . ILE A 1 68 ? 0.955 3.790 -14.949 1.00 92.31 68 ILE A O 1
ATOM 574 N N . ALA A 1 69 ? 1.287 1.688 -15.642 1.00 93.12 69 ALA A N 1
ATOM 575 C CA . ALA A 1 69 ? -0.137 1.356 -15.756 1.00 93.12 69 ALA A CA 1
ATOM 576 C C . ALA A 1 69 ? -0.916 1.449 -14.425 1.00 93.12 69 ALA A C 1
ATOM 578 O O . ALA A 1 69 ? -2.138 1.620 -14.432 1.00 93.12 69 ALA A O 1
ATOM 579 N N . LEU A 1 70 ? -0.232 1.346 -13.279 1.00 92.00 70 LEU A N 1
ATOM 580 C CA . LEU A 1 70 ? -0.834 1.536 -11.955 1.00 92.00 70 LEU A CA 1
ATOM 581 C C . LE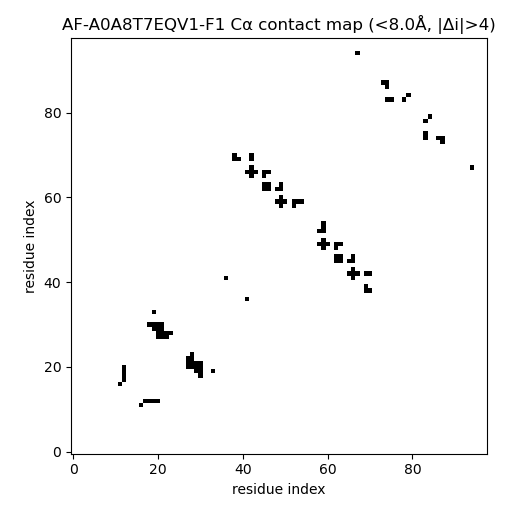U A 1 70 ? -0.954 3.016 -11.567 1.00 92.00 70 LEU A C 1
ATOM 583 O O . LEU A 1 70 ? -1.723 3.352 -10.669 1.00 92.00 70 LEU A O 1
ATOM 587 N N . TYR A 1 71 ? -0.226 3.908 -12.237 1.00 87.69 71 TYR A N 1
ATOM 588 C CA . TYR A 1 71 ? -0.230 5.333 -11.937 1.00 87.69 71 TYR A CA 1
ATOM 589 C C . TYR A 1 71 ? -1.418 6.027 -12.621 1.00 87.69 71 TYR A C 1
ATOM 591 O O . TYR A 1 71 ? -1.359 6.391 -13.793 1.00 87.69 71 TYR A O 1
ATOM 599 N N . ARG A 1 72 ? -2.523 6.208 -11.886 1.00 85.88 72 ARG A N 1
ATOM 600 C CA . ARG A 1 72 ? -3.779 6.800 -12.403 1.00 85.88 72 ARG A CA 1
ATOM 601 C C . ARG A 1 72 ? -3.966 8.290 -12.088 1.00 85.88 72 ARG A C 1
ATOM 603 O O . ARG A 1 72 ? -5.047 8.828 -12.305 1.00 85.88 72 ARG A O 1
ATOM 610 N N . GLY A 1 73 ? -2.940 8.948 -11.557 1.00 84.62 73 GLY A N 1
ATOM 611 C CA . GLY A 1 73 ? -2.991 10.342 -11.120 1.00 84.62 73 GLY A CA 1
ATOM 612 C C . GLY A 1 73 ? -2.054 10.592 -9.945 1.00 84.62 73 GLY A C 1
ATOM 613 O O . GLY A 1 73 ? -1.225 9.745 -9.606 1.00 84.62 73 GLY A O 1
ATOM 614 N N . GLU A 1 74 ? -2.185 11.755 -9.311 1.00 84.44 74 GLU A N 1
ATOM 615 C CA . GLU A 1 74 ? -1.377 12.077 -8.137 1.00 84.44 74 GLU A CA 1
ATOM 616 C C . GLU A 1 74 ? -1.630 11.103 -6.981 1.00 84.44 74 GLU A C 1
ATOM 618 O O . GLU A 1 74 ? -2.736 10.611 -6.775 1.00 84.44 74 GLU A O 1
ATOM 623 N N . PHE A 1 75 ? -0.591 10.838 -6.191 1.00 84.94 75 PHE A N 1
ATOM 624 C CA . PHE A 1 75 ? -0.701 9.973 -5.021 1.00 84.94 75 PHE A CA 1
ATOM 625 C C . PHE A 1 75 ? -1.560 10.635 -3.932 1.00 84.94 75 PHE A C 1
ATOM 627 O O . PHE A 1 75 ? -1.210 11.713 -3.445 1.00 84.94 75 PHE A O 1
ATOM 634 N N . LEU A 1 76 ? -2.643 9.958 -3.525 1.00 87.69 76 LEU A N 1
ATOM 635 C CA . LEU A 1 76 ? -3.618 10.421 -2.525 1.00 87.69 76 LEU A CA 1
ATOM 636 C C . LEU A 1 76 ? -4.102 11.859 -2.799 1.00 87.69 76 LEU A C 1
ATOM 638 O O . LEU A 1 76 ? -3.809 12.762 -2.006 1.00 87.69 76 LEU A O 1
ATOM 642 N N . PRO A 1 77 ? -4.808 12.096 -3.921 1.00 84.81 77 PRO A N 1
ATOM 643 C CA . PRO A 1 77 ? -5.290 13.428 -4.264 1.00 84.81 77 PRO A CA 1
ATOM 644 C C . PRO A 1 77 ? -6.299 13.891 -3.202 1.00 84.81 77 PRO A C 1
ATOM 646 O O . PRO A 1 77 ? -7.167 13.126 -2.785 1.00 84.81 77 PRO A O 1
ATOM 649 N N . GLY A 1 78 ? -6.151 15.127 -2.720 1.00 86.50 78 GLY A N 1
ATOM 650 C CA . GLY A 1 78 ? -6.984 15.692 -1.649 1.00 86.50 78 GLY A CA 1
ATOM 651 C C . GLY A 1 78 ? -6.477 15.459 -0.220 1.00 86.50 78 GLY A C 1
ATOM 652 O O . GLY A 1 78 ? -7.091 15.953 0.723 1.00 86.50 78 GLY A O 1
ATOM 653 N N . LEU A 1 79 ? -5.355 14.750 -0.036 1.00 87.69 79 LEU A N 1
ATOM 654 C CA . LEU A 1 79 ? -4.661 14.677 1.252 1.00 87.69 79 LEU A CA 1
ATOM 655 C C . LEU A 1 79 ? -3.345 15.458 1.199 1.00 87.69 79 LEU A C 1
ATOM 657 O O . LEU A 1 79 ? -2.308 14.912 0.823 1.00 87.69 79 LEU A O 1
ATOM 661 N N . ASP A 1 80 ? -3.379 16.723 1.611 1.00 86.75 80 ASP A N 1
ATOM 662 C CA . ASP A 1 80 ? -2.221 17.624 1.563 1.00 86.75 80 ASP A CA 1
ATOM 663 C C . ASP A 1 80 ? -1.545 17.720 2.928 1.00 86.75 80 ASP A C 1
ATOM 665 O O . ASP A 1 80 ? -1.717 18.653 3.707 1.00 86.75 80 ASP A O 1
ATOM 669 N N . THR A 1 81 ? -0.772 16.685 3.225 1.00 88.62 81 THR A N 1
ATOM 670 C CA . THR A 1 81 ? 0.059 16.588 4.421 1.00 88.62 81 THR A CA 1
ATOM 671 C C . THR A 1 81 ? 1.524 16.603 4.009 1.00 88.62 81 THR A C 1
ATOM 673 O O . THR A 1 81 ? 1.873 16.237 2.888 1.00 88.62 81 THR A O 1
ATOM 676 N N . GLU A 1 82 ? 2.418 16.981 4.914 1.00 87.50 82 GLU A N 1
ATOM 677 C CA . GLU A 1 82 ? 3.848 17.060 4.600 1.00 87.50 82 GLU A CA 1
ATOM 678 C C . GLU A 1 82 ? 4.407 15.738 4.038 1.00 87.50 82 GLU A C 1
ATOM 680 O O . GLU A 1 82 ? 5.128 15.721 3.036 1.00 87.50 82 GLU A O 1
ATOM 685 N N . TRP A 1 83 ? 4.008 14.601 4.619 1.00 85.69 83 TRP A N 1
ATOM 686 C CA . TRP A 1 83 ? 4.481 13.293 4.172 1.00 85.69 83 TRP A CA 1
ATOM 687 C C . TRP A 1 83 ? 3.933 12.902 2.792 1.00 85.69 83 TRP A C 1
ATOM 689 O O . TRP A 1 83 ? 4.665 12.276 2.018 1.00 85.69 83 TRP A O 1
ATOM 699 N N . THR A 1 84 ? 2.690 13.276 2.451 1.00 85.81 84 THR A N 1
ATOM 700 C CA . THR A 1 84 ? 2.128 13.020 1.115 1.00 85.81 84 THR A CA 1
ATOM 701 C C . THR A 1 84 ? 2.816 13.877 0.065 1.00 85.81 84 THR A C 1
ATOM 703 O O . THR A 1 84 ? 3.197 13.346 -0.976 1.00 85.81 84 THR A O 1
ATOM 706 N N . MET A 1 85 ? 3.088 15.151 0.357 1.00 83.88 85 MET A N 1
ATOM 707 C CA . MET A 1 85 ? 3.833 16.041 -0.540 1.00 83.88 85 MET A CA 1
ATOM 708 C C . MET A 1 85 ? 5.253 15.525 -0.802 1.00 83.88 85 MET A C 1
ATOM 710 O O . MET A 1 85 ? 5.674 15.402 -1.957 1.00 83.88 85 MET A O 1
ATOM 714 N N . ALA A 1 86 ? 5.965 15.104 0.248 1.00 84.06 86 ALA A N 1
ATOM 715 C CA . ALA A 1 86 ? 7.273 14.466 0.109 1.00 84.06 86 ALA A CA 1
ATOM 716 C C . ALA A 1 86 ? 7.204 13.160 -0.710 1.00 84.06 86 ALA A C 1
ATOM 718 O O . ALA A 1 86 ? 8.128 12.830 -1.461 1.00 84.06 86 ALA A O 1
ATOM 719 N N . HIS A 1 87 ? 6.113 12.395 -0.591 1.00 83.31 87 HIS A N 1
ATOM 720 C CA . HIS A 1 87 ? 5.905 11.172 -1.368 1.00 83.31 87 HIS A CA 1
ATOM 721 C C . HIS A 1 87 ? 5.611 11.447 -2.848 1.00 83.31 87 HIS A C 1
ATOM 723 O O . HIS A 1 87 ? 6.186 10.778 -3.711 1.00 83.31 87 HIS A O 1
ATOM 729 N N . ARG A 1 88 ? 4.775 12.448 -3.154 1.00 82.31 88 ARG A N 1
ATOM 730 C CA . ARG A 1 88 ? 4.485 12.894 -4.526 1.00 82.31 88 ARG A CA 1
ATOM 731 C C . ARG A 1 88 ? 5.761 13.371 -5.218 1.00 82.31 88 ARG A C 1
ATOM 733 O O . ARG A 1 88 ? 6.059 12.901 -6.312 1.00 82.31 88 ARG A O 1
ATOM 740 N N . GLY A 1 89 ? 6.583 14.173 -4.536 1.00 74.75 89 GLY A N 1
ATOM 741 C CA . GLY A 1 89 ? 7.873 14.631 -5.062 1.00 74.75 89 GLY A CA 1
ATOM 742 C C . GLY A 1 89 ? 8.843 13.491 -5.406 1.00 74.75 89 GLY A C 1
ATOM 743 O O . GLY A 1 89 ? 9.535 13.555 -6.422 1.00 74.75 89 GLY A O 1
ATOM 744 N N . ARG A 1 90 ? 8.878 12.411 -4.609 1.00 70.94 90 ARG A N 1
ATOM 745 C CA . ARG A 1 90 ? 9.667 11.202 -4.929 1.00 70.94 90 ARG A CA 1
ATOM 746 C C . ARG A 1 90 ? 9.071 10.389 -6.077 1.00 70.94 90 ARG A C 1
ATOM 748 O O . ARG A 1 90 ? 9.817 9.898 -6.922 1.00 70.94 90 ARG A O 1
ATOM 755 N N . SER A 1 91 ? 7.748 10.250 -6.106 1.00 62.06 91 SER A N 1
ATOM 756 C CA . SER A 1 91 ? 7.043 9.475 -7.135 1.00 62.06 91 SER A CA 1
ATOM 757 C C . SER A 1 91 ? 7.189 10.125 -8.511 1.00 62.06 91 SER A C 1
ATOM 759 O O . SER A 1 91 ? 7.535 9.447 -9.471 1.00 62.06 91 SER A O 1
ATOM 761 N N . MET A 1 92 ? 7.048 11.452 -8.592 1.00 59.75 92 MET A N 1
ATOM 762 C CA . MET A 1 92 ? 7.169 12.211 -9.841 1.00 59.75 92 MET A CA 1
ATOM 763 C C . MET A 1 92 ? 8.579 12.126 -10.448 1.00 59.75 92 MET A C 1
ATOM 765 O O . MET A 1 92 ? 8.725 12.025 -11.664 1.00 59.75 92 MET A O 1
ATOM 769 N N . ARG A 1 93 ? 9.625 12.068 -9.610 1.00 58.34 93 ARG A N 1
ATOM 770 C CA . ARG A 1 93 ? 11.008 11.847 -10.071 1.00 58.34 93 ARG A CA 1
ATOM 771 C C . ARG A 1 93 ? 11.223 10.463 -10.682 1.00 58.34 93 ARG A C 1
ATOM 773 O O . ARG A 1 93 ? 12.042 10.342 -11.581 1.00 58.34 93 ARG A O 1
ATOM 780 N N . CYS A 1 94 ? 10.507 9.434 -10.223 1.00 56.59 94 CYS A N 1
ATOM 781 C CA . CYS A 1 94 ? 10.612 8.097 -10.817 1.00 56.59 94 CYS A CA 1
ATOM 782 C C . CYS A 1 94 ? 9.930 8.019 -12.190 1.00 56.59 94 CYS A C 1
ATOM 784 O O . CYS A 1 94 ? 10.408 7.288 -13.046 1.00 56.59 94 CYS A O 1
ATOM 786 N N . THR A 1 95 ? 8.851 8.774 -12.415 1.00 56.41 95 THR A N 1
ATOM 787 C CA . THR A 1 95 ? 8.132 8.781 -13.702 1.00 56.41 95 THR A CA 1
ATOM 788 C C . THR A 1 95 ? 8.843 9.616 -14.774 1.00 56.41 95 THR A C 1
ATOM 790 O O . THR A 1 95 ? 8.730 9.312 -15.956 1.00 56.41 95 THR A O 1
ATOM 793 N N . LEU A 1 96 ? 9.577 10.661 -14.371 1.00 47.59 96 LEU A N 1
ATOM 794 C CA . LEU A 1 96 ? 10.291 11.572 -15.278 1.00 47.59 96 LEU A CA 1
ATOM 795 C C . LEU A 1 96 ? 11.751 11.175 -15.553 1.00 47.59 96 LEU A C 1
ATOM 797 O O . LEU A 1 96 ? 12.370 11.761 -16.434 1.00 47.59 96 LEU A O 1
ATOM 801 N N . ALA A 1 97 ? 12.312 10.212 -14.816 1.00 46.53 97 ALA A N 1
ATOM 802 C CA . ALA A 1 97 ? 13.653 9.682 -15.063 1.00 46.53 97 ALA A CA 1
ATOM 803 C C . ALA A 1 97 ? 13.622 8.669 -16.219 1.00 46.53 97 ALA A C 1
ATOM 805 O O . ALA A 1 97 ? 13.745 7.462 -16.005 1.00 46.53 97 ALA A O 1
ATOM 806 N N . ARG A 1 98 ? 13.398 9.183 -17.428 1.00 43.56 98 ARG A N 1
ATOM 807 C CA . ARG A 1 98 ? 13.559 8.473 -18.694 1.00 43.56 98 ARG A CA 1
ATOM 808 C C . ARG A 1 98 ? 14.737 9.063 -19.453 1.00 43.56 98 ARG 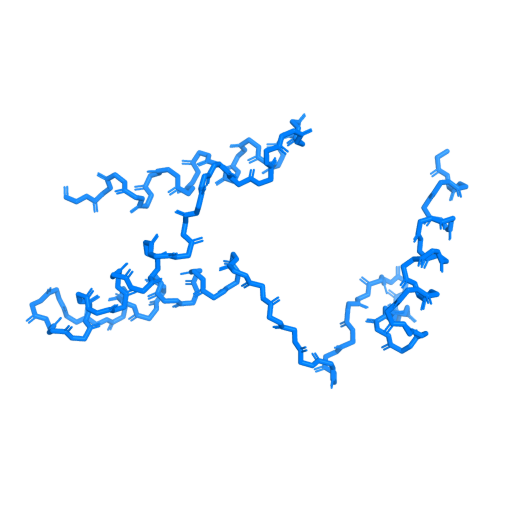A C 1
ATOM 810 O O . ARG A 1 98 ? 14.857 10.308 -19.439 1.00 43.56 98 ARG A O 1
#

Nearest PDB structures (foldseek):
  2z0v-assembly1_A  TM=5.324E-01  e=7.003E+00  Homo sapiens

Secondary structure (DSSP, 8-state):
-HHHHHHHHHHHHHHH-GGGEEEETTEEEE-TTS----HHHHHHHHHHHHHTS-TT-HHHHHHHHHHHHH--SSSSTT---HHHHHHHHHHHHHHH--

pLDDT: mean 85.34, std 11.99, range [43.56, 94.94]